Protein AF-A0A971I7D4-F1 (afdb_monomer_lite)

Structure (mmCIF, N/CA/C/O backbone):
data_AF-A0A971I7D4-F1
#
_entry.id   AF-A0A971I7D4-F1
#
loop_
_atom_site.group_PDB
_atom_site.id
_atom_site.type_symbol
_atom_site.label_atom_id
_atom_site.label_alt_id
_atom_site.label_comp_id
_atom_site.label_asym_id
_atom_site.label_entity_id
_atom_site.label_seq_id
_atom_site.pdbx_PDB_ins_code
_atom_site.Cartn_x
_atom_site.Cartn_y
_atom_site.Cartn_z
_atom_site.occupancy
_atom_site.B_iso_or_equiv
_atom_site.auth_seq_id
_atom_site.auth_comp_id
_atom_site.auth_asym_id
_atom_site.auth_atom_id
_atom_site.pdbx_PDB_model_num
ATOM 1 N N . SER A 1 1 ? 11.085 6.489 17.163 1.00 60.25 1 SER A N 1
ATOM 2 C CA . SER A 1 1 ? 10.694 5.076 16.984 1.00 60.25 1 SER A CA 1
ATOM 3 C C . SER A 1 1 ? 9.186 4.967 17.169 1.00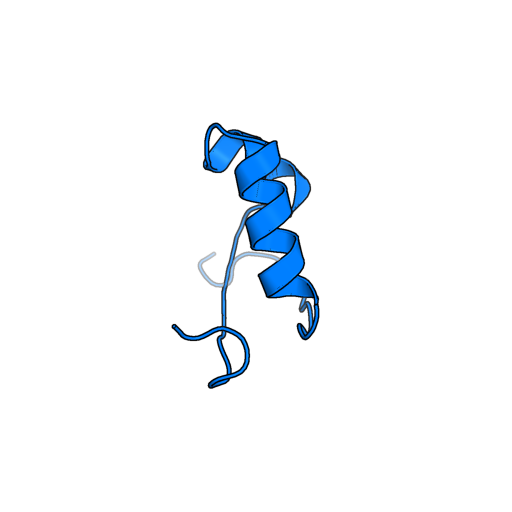 60.25 1 SER A C 1
ATOM 5 O O . SER A 1 1 ? 8.713 5.308 18.243 1.00 60.25 1 SER A O 1
ATOM 7 N N . ARG A 1 2 ? 8.423 4.622 16.117 1.00 73.56 2 ARG A N 1
ATOM 8 C CA . ARG A 1 2 ? 6.947 4.472 16.185 1.00 73.56 2 ARG A CA 1
ATOM 9 C C . ARG A 1 2 ? 6.456 3.027 16.038 1.00 73.56 2 ARG A C 1
ATOM 11 O O . ARG A 1 2 ? 5.392 2.723 16.558 1.00 73.56 2 ARG A O 1
ATOM 18 N N . TYR A 1 3 ? 7.220 2.163 15.365 1.00 74.56 3 TYR A N 1
ATOM 19 C CA . TYR A 1 3 ? 6.918 0.733 15.255 1.00 74.56 3 TYR A CA 1
ATOM 20 C C . TYR A 1 3 ? 6.700 0.131 16.652 1.00 74.56 3 TYR A C 1
ATOM 22 O O . TYR A 1 3 ? 7.498 0.408 17.549 1.00 74.56 3 TYR A O 1
ATOM 30 N N . GLU A 1 4 ? 5.583 -0.583 16.830 1.00 75.00 4 GLU A N 1
ATOM 31 C CA . GLU A 1 4 ? 5.124 -1.193 18.095 1.00 75.00 4 GLU A CA 1
ATOM 32 C C . GLU A 1 4 ? 4.920 -0.224 19.280 1.00 75.00 4 GLU A C 1
ATOM 34 O O . GLU A 1 4 ? 4.736 -0.651 20.416 1.00 75.00 4 GLU A O 1
ATOM 39 N N . LYS A 1 5 ? 4.921 1.095 19.040 1.00 78.81 5 LYS A N 1
ATOM 40 C CA . LYS A 1 5 ? 4.788 2.122 20.095 1.00 78.81 5 LYS A CA 1
ATOM 41 C C . LYS A 1 5 ? 3.559 3.019 19.946 1.00 78.81 5 LYS A C 1
ATOM 43 O O . LYS A 1 5 ? 3.327 3.877 20.792 1.00 78.81 5 LYS A O 1
ATOM 48 N N . GLY A 1 6 ? 2.786 2.847 18.878 1.00 79.56 6 GLY A N 1
ATOM 49 C CA . GLY A 1 6 ? 1.535 3.562 18.642 1.00 79.56 6 GLY A CA 1
ATOM 50 C C . GLY A 1 6 ? 0.987 3.309 17.240 1.00 79.56 6 GLY A C 1
ATOM 51 O O . GLY A 1 6 ? 1.733 2.935 16.335 1.00 79.56 6 GLY A O 1
ATOM 52 N N . SER A 1 7 ? -0.317 3.518 17.062 1.00 85.88 7 SER A N 1
ATOM 53 C CA . SER A 1 7 ? -0.989 3.322 15.775 1.00 85.88 7 SER A CA 1
ATOM 54 C C . SER A 1 7 ? -0.564 4.369 14.743 1.00 85.88 7 SER A C 1
ATOM 56 O O . SER A 1 7 ? -0.312 5.531 15.071 1.00 85.88 7 SER A O 1
ATOM 58 N N . MET A 1 8 ? -0.518 3.962 13.475 1.00 89.88 8 MET A N 1
ATOM 59 C CA . MET A 1 8 ? -0.207 4.824 12.337 1.00 89.88 8 MET A CA 1
ATOM 60 C C . MET A 1 8 ? -1.241 4.605 11.236 1.00 89.88 8 MET A C 1
ATOM 62 O O . MET A 1 8 ? -1.567 3.466 10.917 1.00 89.88 8 MET A O 1
ATOM 66 N N . ILE A 1 9 ? -1.728 5.698 10.645 1.00 92.38 9 ILE A N 1
ATOM 67 C CA . ILE A 1 9 ? -2.540 5.660 9.427 1.00 92.38 9 ILE A CA 1
ATOM 68 C C . ILE A 1 9 ? -1.683 6.191 8.285 1.00 92.38 9 ILE A C 1
ATOM 70 O O . ILE A 1 9 ? -1.086 7.262 8.394 1.00 92.38 9 ILE A O 1
ATOM 74 N N . LEU A 1 10 ? -1.642 5.435 7.194 1.00 92.25 10 LEU A N 1
ATOM 75 C CA . LEU A 1 10 ? -0.947 5.788 5.967 1.00 92.25 10 LEU A CA 1
ATOM 76 C C . LEU A 1 10 ? -1.935 5.714 4.803 1.00 92.25 10 LEU A C 1
ATOM 78 O O . LEU A 1 10 ? -2.755 4.801 4.737 1.00 92.25 10 LEU A O 1
ATOM 82 N N . THR A 1 11 ? -1.835 6.661 3.875 1.00 94.06 11 THR A N 1
ATOM 83 C CA . THR A 1 11 ? -2.579 6.627 2.613 1.00 94.06 11 THR A CA 1
ATOM 84 C C . THR A 1 11 ? -1.590 6.648 1.455 1.00 94.06 11 THR A C 1
ATOM 86 O O . THR A 1 11 ? -0.567 7.327 1.520 1.00 94.06 11 THR A O 1
ATOM 89 N N . SER A 1 12 ? -1.870 5.864 0.417 1.00 93.06 12 SER A N 1
ATOM 90 C CA . SER A 1 12 ? -1.043 5.763 -0.782 1.00 93.06 12 SER A CA 1
ATOM 91 C C . SER A 1 12 ? -1.949 5.587 -1.992 1.00 93.06 12 SER A C 1
ATOM 93 O O . SER A 1 12 ? -2.921 4.836 -1.937 1.00 93.06 12 SER A O 1
ATOM 95 N N . ASN A 1 13 ? -1.6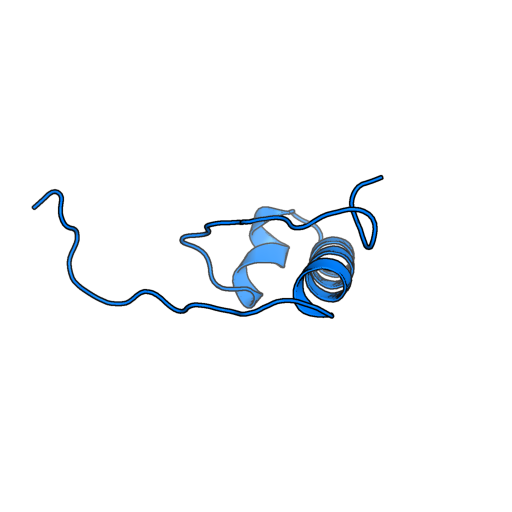17 6.262 -3.091 1.00 93.00 13 ASN A N 1
ATOM 96 C CA . ASN A 1 13 ? -2.201 6.004 -4.408 1.00 93.00 13 ASN A CA 1
ATOM 97 C C . ASN A 1 13 ? -1.385 4.979 -5.220 1.00 93.00 13 ASN A C 1
ATOM 99 O O . ASN A 1 13 ? -1.736 4.694 -6.362 1.00 93.00 13 ASN A O 1
ATOM 103 N N . LYS A 1 14 ? -0.293 4.462 -4.646 1.00 91.88 14 LYS A N 1
ATOM 104 C CA . LYS A 1 14 ? 0.599 3.447 -5.212 1.00 91.88 14 LYS A CA 1
ATOM 105 C C . LYS A 1 14 ? 0.435 2.115 -4.495 1.00 91.88 14 LYS A C 1
ATOM 107 O O . LYS A 1 14 ? 0.375 2.086 -3.260 1.00 91.88 14 LYS A O 1
ATOM 112 N N . GLY A 1 15 ? 0.381 1.029 -5.263 1.00 91.19 15 GLY A N 1
ATOM 113 C CA . GLY A 1 15 ? 0.348 -0.329 -4.723 1.00 91.19 15 GLY A CA 1
ATOM 114 C C . GLY A 1 15 ? 1.709 -0.741 -4.166 1.00 91.19 15 GLY A C 1
ATOM 115 O O . GLY A 1 15 ? 2.731 -0.202 -4.574 1.00 91.19 15 GLY A O 1
ATOM 116 N N . PHE A 1 16 ? 1.744 -1.719 -3.255 1.00 90.31 16 PHE A N 1
ATOM 117 C CA . PHE A 1 16 ? 2.976 -2.130 -2.562 1.00 90.31 16 PHE A CA 1
ATOM 118 C C . PHE A 1 16 ? 4.128 -2.526 -3.503 1.00 90.31 16 PHE A C 1
ATOM 120 O O . PHE A 1 16 ? 5.279 -2.239 -3.199 1.00 90.31 16 PHE A O 1
ATOM 127 N N . GLY A 1 17 ? 3.836 -3.118 -4.666 1.00 89.12 17 GLY A N 1
AT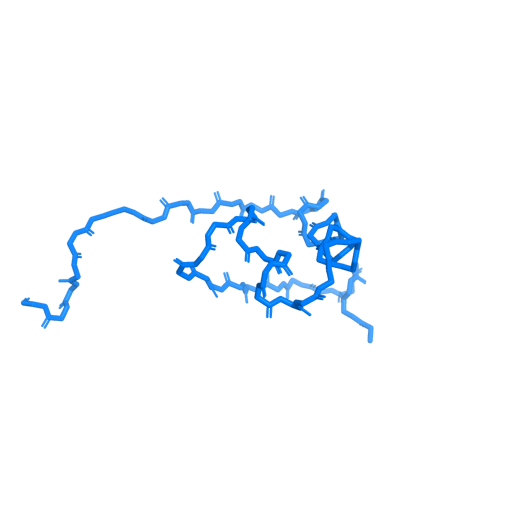OM 128 C CA . GLY A 1 17 ? 4.863 -3.474 -5.655 1.00 89.12 17 GLY A CA 1
ATOM 129 C C . GLY A 1 17 ? 5.573 -2.272 -6.293 1.00 89.12 17 GLY A C 1
ATOM 130 O O . GLY A 1 17 ? 6.715 -2.398 -6.712 1.00 89.12 17 GLY A O 1
ATOM 131 N N . GLU A 1 18 ? 4.941 -1.096 -6.313 1.00 91.62 18 GLU A N 1
ATOM 132 C CA . GLU A 1 18 ? 5.512 0.135 -6.885 1.00 91.62 18 GLU A CA 1
ATOM 133 C C . GLU A 1 18 ? 6.417 0.884 -5.888 1.00 91.62 18 GLU A C 1
ATOM 135 O O . GLU A 1 18 ? 7.021 1.901 -6.226 1.00 91.62 18 GLU A O 1
ATOM 140 N N . TRP A 1 19 ? 6.510 0.419 -4.637 1.00 91.75 19 TRP A N 1
ATOM 141 C CA . TRP A 1 19 ? 7.284 1.104 -3.598 1.00 91.75 19 TRP A CA 1
ATOM 142 C C . TRP A 1 19 ? 8.792 0.988 -3.804 1.00 91.75 19 TRP A C 1
ATOM 144 O O . TRP A 1 19 ? 9.518 1.900 -3.419 1.00 91.75 19 TRP A O 1
ATOM 154 N N . GLY A 1 20 ? 9.257 -0.099 -4.426 1.00 89.81 20 GLY A N 1
ATOM 155 C CA . GLY A 1 20 ? 10.666 -0.261 -4.780 1.00 89.81 20 GLY A CA 1
ATOM 156 C C . GLY A 1 20 ? 11.142 0.850 -5.713 1.00 89.81 20 GLY A C 1
ATOM 157 O O . GLY A 1 20 ? 12.135 1.513 -5.421 1.00 89.81 20 GLY A O 1
ATOM 158 N N . ASP A 1 21 ? 10.367 1.122 -6.764 1.00 90.88 21 ASP A N 1
ATOM 159 C CA . ASP A 1 21 ? 10.649 2.199 -7.717 1.00 90.88 21 ASP A CA 1
ATOM 160 C C . ASP A 1 21 ? 10.508 3.581 -7.068 1.00 90.88 21 ASP A C 1
ATOM 162 O O . ASP A 1 21 ? 11.328 4.466 -7.303 1.00 90.88 21 ASP A O 1
ATOM 166 N N . LEU A 1 22 ? 9.502 3.766 -6.202 1.00 89.56 22 LEU A N 1
ATOM 167 C CA . LEU A 1 22 ? 9.289 5.021 -5.473 1.00 89.56 22 LEU A CA 1
ATOM 168 C C . LEU A 1 22 ? 10.462 5.367 -4.545 1.00 89.56 22 LEU A C 1
ATOM 170 O O . LEU A 1 22 ? 10.802 6.538 -4.389 1.00 89.56 22 LEU A O 1
ATOM 174 N N . MET A 1 23 ? 11.048 4.358 -3.898 1.00 88.12 23 MET A N 1
ATOM 175 C CA . MET A 1 23 ? 12.146 4.530 -2.945 1.00 88.12 23 MET A CA 1
ATOM 176 C C . MET A 1 23 ? 13.528 4.440 -3.600 1.00 88.12 23 MET A C 1
ATOM 178 O O . MET A 1 23 ? 14.517 4.773 -2.951 1.00 88.12 23 MET A O 1
ATOM 182 N N . GLY A 1 24 ? 13.609 4.000 -4.861 1.00 90.50 24 GLY A N 1
ATOM 183 C CA . GLY A 1 24 ? 14.867 3.779 -5.581 1.00 90.50 24 GLY A CA 1
ATOM 184 C C . GLY A 1 24 ? 15.711 2.620 -5.037 1.00 90.50 24 GLY A C 1
ATOM 185 O O . GLY A 1 24 ? 16.851 2.447 -5.457 1.00 90.50 24 GLY A O 1
ATOM 186 N N . ASP A 1 25 ? 15.165 1.838 -4.102 1.00 92.81 25 ASP A N 1
ATOM 187 C CA . ASP A 1 25 ? 15.834 0.734 -3.416 1.00 92.81 25 ASP A CA 1
ATOM 188 C C . ASP A 1 25 ? 14.787 -0.323 -3.027 1.00 92.81 25 ASP A C 1
ATOM 190 O O . ASP A 1 25 ? 14.009 -0.167 -2.080 1.00 92.81 25 ASP A O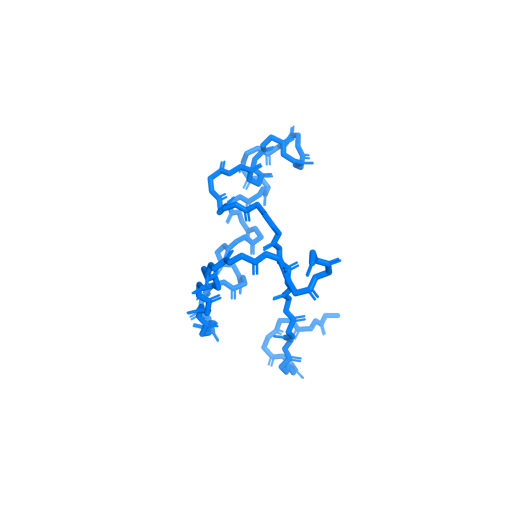 1
ATOM 194 N N . VAL A 1 26 ? 14.749 -1.407 -3.805 1.00 91.31 26 VAL A N 1
ATOM 195 C CA . VAL A 1 26 ? 13.790 -2.507 -3.641 1.00 91.31 26 VAL A CA 1
ATOM 196 C C . VAL A 1 26 ? 13.984 -3.251 -2.306 1.00 91.31 26 VAL A C 1
ATOM 198 O O . VAL A 1 26 ? 12.983 -3.464 -1.608 1.00 91.31 26 VAL A O 1
ATOM 201 N N . PRO A 1 27 ? 15.213 -3.634 -1.894 1.00 93.44 27 PRO A N 1
ATOM 202 C CA . PRO A 1 27 ? 15.455 -4.181 -0.558 1.00 93.44 27 PRO A CA 1
ATOM 203 C C . PRO A 1 27 ? 14.943 -3.290 0.579 1.00 93.44 27 PRO A C 1
ATOM 205 O O . PRO A 1 27 ? 14.249 -3.779 1.477 1.00 93.44 27 PRO A O 1
ATOM 208 N N . LEU A 1 28 ? 15.235 -1.986 0.537 1.00 91.69 28 LEU A N 1
ATOM 209 C CA . LEU A 1 28 ? 14.791 -1.048 1.570 1.00 91.69 28 LEU A CA 1
ATOM 210 C C . LEU A 1 28 ? 13.265 -0.927 1.604 1.00 91.69 28 LEU A C 1
ATOM 212 O O . LEU A 1 28 ? 12.669 -0.987 2.683 1.00 91.69 28 LEU A O 1
ATOM 216 N N . ALA A 1 29 ? 12.628 -0.803 0.438 1.00 92.94 29 ALA A N 1
ATOM 217 C CA . ALA A 1 29 ? 11.174 -0.745 0.330 1.00 92.94 29 ALA A CA 1
ATOM 218 C C . ALA A 1 29 ? 10.517 -1.993 0.925 1.00 92.94 29 ALA A C 1
ATOM 220 O O . ALA A 1 29 ? 9.564 -1.885 1.696 1.00 92.94 29 ALA A O 1
ATOM 221 N N . THR A 1 30 ? 11.077 -3.168 0.639 1.00 93.06 30 THR A N 1
ATOM 222 C CA . THR A 1 30 ? 10.597 -4.444 1.181 1.00 93.06 30 THR A CA 1
ATOM 223 C C . THR A 1 30 ? 10.708 -4.472 2.705 1.00 93.06 30 THR A C 1
ATOM 225 O O . THR A 1 30 ? 9.739 -4.802 3.380 1.00 93.06 30 THR A O 1
ATOM 228 N N . ALA A 1 31 ? 11.844 -4.048 3.268 1.00 94.06 31 ALA A N 1
ATOM 229 C CA . ALA A 1 31 ? 12.053 -4.013 4.718 1.00 94.06 31 ALA A CA 1
ATOM 230 C C . ALA A 1 31 ? 11.134 -3.012 5.446 1.00 94.06 31 ALA A C 1
ATOM 232 O O . ALA A 1 31 ? 10.752 -3.228 6.599 1.00 94.06 31 ALA A O 1
ATOM 233 N N . ILE A 1 32 ? 10.778 -1.899 4.798 1.00 91.12 32 ILE A N 1
ATOM 234 C CA . ILE A 1 32 ? 9.808 -0.937 5.337 1.00 91.12 32 ILE A CA 1
ATOM 235 C C . ILE A 1 32 ? 8.395 -1.517 5.279 1.00 91.12 32 ILE A C 1
ATOM 237 O O . ILE A 1 32 ? 7.678 -1.457 6.279 1.00 91.12 32 ILE A O 1
ATOM 241 N N . LEU A 1 33 ? 8.003 -2.082 4.135 1.00 92.19 33 LEU A N 1
ATOM 242 C CA . LEU A 1 33 ? 6.688 -2.693 3.954 1.00 92.19 33 LEU A CA 1
ATOM 243 C C . LEU A 1 33 ? 6.466 -3.851 4.921 1.00 92.19 33 LEU A C 1
ATOM 245 O O . LEU A 1 33 ? 5.389 -3.930 5.498 1.00 92.19 33 LEU A O 1
ATOM 249 N N . ASP A 1 34 ? 7.480 -4.679 5.161 1.00 92.75 34 ASP A N 1
ATOM 250 C CA . ASP A 1 34 ? 7.429 -5.767 6.139 1.00 92.75 34 ASP A CA 1
ATOM 251 C C . ASP A 1 34 ? 7.014 -5.251 7.529 1.00 92.75 34 ASP A C 1
ATOM 253 O O . ASP A 1 34 ? 6.003 -5.675 8.089 1.00 92.75 34 ASP A O 1
ATOM 257 N N . ARG A 1 35 ? 7.690 -4.208 8.029 1.00 91.12 35 ARG A N 1
ATOM 258 C CA . ARG A 1 35 ? 7.358 -3.577 9.320 1.00 91.12 35 ARG A CA 1
ATOM 259 C C . ARG A 1 35 ? 5.989 -2.905 9.333 1.00 91.12 35 ARG A C 1
ATOM 261 O O . ARG A 1 35 ? 5.317 -2.912 10.361 1.00 91.12 35 ARG A O 1
ATOM 268 N N . LEU A 1 36 ? 5.592 -2.265 8.234 1.00 90.12 36 LEU A N 1
ATOM 269 C CA . LEU A 1 36 ? 4.293 -1.597 8.152 1.00 90.12 36 LEU A CA 1
ATOM 270 C C . LEU A 1 36 ? 3.152 -2.612 8.122 1.00 90.12 36 LEU A C 1
ATOM 272 O O . LEU A 1 36 ? 2.139 -2.385 8.774 1.00 90.12 36 LEU A O 1
ATOM 276 N N . LEU A 1 37 ? 3.315 -3.713 7.390 1.00 90.19 37 LEU A N 1
ATOM 277 C CA . LEU A 1 37 ? 2.263 -4.692 7.136 1.00 90.19 37 LEU A CA 1
ATOM 278 C C . LEU A 1 37 ? 2.150 -5.767 8.219 1.00 90.19 37 LEU A C 1
ATOM 280 O O . LEU A 1 37 ? 1.086 -6.370 8.332 1.00 90.19 37 LEU A O 1
ATOM 284 N N . HIS A 1 38 ? 3.179 -5.956 9.051 1.00 90.25 38 HIS A N 1
ATOM 285 C CA . HIS A 1 38 ? 3.190 -6.965 10.117 1.00 90.25 38 HIS A CA 1
ATOM 286 C C . HIS A 1 38 ? 1.967 -6.887 11.057 1.00 90.25 38 HIS A C 1
ATOM 288 O O . HIS A 1 38 ? 1.417 -7.917 11.444 1.00 90.25 38 HIS A O 1
ATOM 294 N N . HIS A 1 39 ? 1.485 -5.676 11.365 1.00 88.75 39 HIS A N 1
ATOM 295 C CA . HIS A 1 39 ? 0.286 -5.446 12.187 1.00 88.75 39 HIS A CA 1
ATOM 296 C C . HIS A 1 39 ? -0.705 -4.457 11.543 1.00 88.75 39 HIS A C 1
ATOM 298 O O . HIS A 1 39 ? -1.371 -3.693 12.244 1.00 88.75 39 HIS A O 1
ATOM 304 N N . ALA A 1 40 ? -0.798 -4.434 10.208 1.00 90.75 40 ALA A N 1
ATOM 305 C CA . ALA A 1 40 ? -1.695 -3.517 9.503 1.00 90.75 40 ALA A CA 1
ATOM 306 C C . ALA A 1 40 ? -3.059 -4.122 9.164 1.00 90.75 40 ALA A C 1
ATOM 308 O O . ALA A 1 40 ? -3.194 -5.293 8.817 1.00 90.75 40 ALA A O 1
ATOM 309 N N . HIS A 1 41 ? -4.058 -3.242 9.114 1.00 93.75 41 HIS A N 1
ATOM 310 C CA . HIS A 1 41 ? -5.283 -3.467 8.359 1.00 93.75 41 HIS A CA 1
ATOM 311 C C . HIS A 1 41 ? -5.204 -2.693 7.042 1.00 93.75 41 HIS A C 1
ATOM 313 O O . HIS A 1 41 ? -5.114 -1.465 7.040 1.00 93.75 41 HIS A O 1
ATOM 319 N N . VAL A 1 42 ? -5.234 -3.408 5.915 1.00 93.62 42 VAL A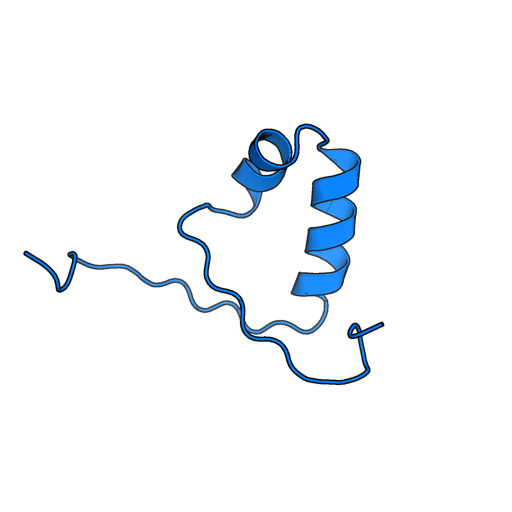 N 1
ATOM 320 C CA . VAL A 1 42 ? -5.166 -2.797 4.582 1.00 93.62 42 VAL A CA 1
ATOM 321 C C . VAL A 1 42 ? -6.574 -2.516 4.069 1.00 93.62 42 VAL A C 1
ATOM 323 O O . VAL A 1 42 ? -7.378 -3.432 3.901 1.00 93.62 42 VAL A O 1
ATOM 326 N N . VAL A 1 43 ? -6.858 -1.246 3.776 1.00 94.56 43 VAL A N 1
ATOM 327 C CA . VAL A 1 43 ? -8.124 -0.809 3.175 1.00 94.56 43 VAL A CA 1
ATOM 328 C C . VAL A 1 43 ? -7.872 -0.394 1.729 1.00 94.56 43 VAL A C 1
ATOM 330 O O . VAL A 1 43 ? -7.319 0.670 1.460 1.00 94.56 43 VAL A O 1
ATOM 333 N N . ASN A 1 44 ? -8.292 -1.240 0.789 1.00 94.06 44 ASN A N 1
ATOM 334 C CA . ASN A 1 44 ? -8.200 -0.943 -0.638 1.00 94.06 44 ASN A CA 1
ATOM 335 C C . ASN A 1 44 ? -9.390 -0.087 -1.080 1.00 94.06 44 ASN A C 1
ATOM 337 O O . ASN A 1 44 ? -10.510 -0.583 -1.202 1.00 94.06 44 ASN A O 1
ATOM 341 N N . ILE A 1 45 ? -9.135 1.190 -1.353 1.00 93.06 45 ILE A N 1
ATOM 342 C CA . ILE A 1 45 ? -10.150 2.136 -1.820 1.00 93.06 45 ILE A CA 1
ATOM 343 C C . ILE A 1 45 ? -10.242 2.058 -3.347 1.00 93.06 45 ILE A C 1
ATOM 345 O O . ILE A 1 45 ? -9.240 2.181 -4.049 1.00 93.06 45 ILE A O 1
ATOM 349 N N . ARG A 1 46 ? -11.455 1.846 -3.864 1.00 93.25 46 ARG A N 1
ATOM 350 C CA . ARG A 1 46 ? -11.771 1.808 -5.299 1.00 93.25 46 ARG A CA 1
ATOM 351 C C . ARG A 1 46 ? -12.990 2.683 -5.566 1.00 93.25 46 ARG A C 1
ATOM 353 O O . ARG A 1 46 ? -13.879 2.756 -4.725 1.00 93.25 46 ARG A O 1
ATOM 360 N N . GLY A 1 47 ? -13.046 3.301 -6.739 1.00 93.06 47 GLY A N 1
ATOM 361 C CA . GLY A 1 47 ? -14.163 4.153 -7.139 1.00 93.06 47 GLY A CA 1
ATOM 362 C C . GLY A 1 47 ? -13.703 5.373 -7.923 1.00 93.06 47 GLY A C 1
ATOM 363 O O . GLY A 1 47 ? -12.509 5.563 -8.158 1.00 93.06 47 GLY A O 1
ATOM 364 N N . GLN A 1 48 ? -14.666 6.186 -8.347 1.00 93.06 48 GLN A N 1
ATOM 365 C CA . GLN A 1 48 ? -14.386 7.458 -9.004 1.00 93.06 48 GLN A CA 1
ATOM 366 C C . GLN A 1 48 ? -13.908 8.506 -7.993 1.00 93.06 48 GLN A C 1
ATOM 368 O O . GLN A 1 48 ? -14.191 8.427 -6.798 1.00 93.06 48 GLN A O 1
ATOM 373 N N . SER A 1 49 ? -13.163 9.493 -8.490 1.00 91.56 49 SER A N 1
ATOM 374 C CA . SER A 1 49 ? -12.739 10.632 -7.682 1.00 91.56 49 SER A CA 1
ATOM 375 C C . SER A 1 49 ? -13.954 11.430 -7.222 1.00 91.56 49 SER A C 1
ATOM 377 O O . SER A 1 49 ? -14.748 11.867 -8.045 1.00 91.56 49 SER A O 1
ATOM 379 N N . TYR A 1 50 ? -14.032 11.711 -5.923 1.00 92.94 50 TYR A N 1
ATOM 380 C CA . TYR A 1 50 ? -15.033 12.615 -5.347 1.00 92.94 50 TYR A CA 1
ATOM 381 C C . TYR A 1 50 ? -14.858 14.088 -5.762 1.00 92.94 50 TYR A C 1
ATOM 383 O O . TYR A 1 50 ? -15.673 14.922 -5.391 1.00 92.94 50 TYR A O 1
ATOM 391 N N . ARG A 1 51 ? -13.768 14.433 -6.464 1.00 93.00 51 ARG A N 1
ATOM 392 C CA . ARG A 1 51 ? -13.511 15.796 -6.962 1.00 93.00 51 ARG A CA 1
ATOM 393 C C . ARG A 1 51 ? -14.092 16.059 -8.358 1.00 93.00 51 ARG A C 1
ATOM 395 O O . ARG A 1 51 ? -13.975 17.193 -8.813 1.00 93.00 51 ARG A O 1
ATOM 402 N N . MET A 1 52 ? -14.581 15.023 -9.048 1.00 72.81 52 MET A N 1
ATOM 403 C CA . MET A 1 52 ? -15.221 15.155 -10.365 1.00 72.81 52 MET A CA 1
ATOM 404 C C . MET A 1 52 ? -16.696 15.512 -10.231 1.00 72.81 52 MET A C 1
ATOM 406 O O . MET A 1 52 ? -17.310 15.072 -9.235 1.00 72.81 52 MET A O 1
#

pLDDT: mean 89.27, std 6.79, range [60.25, 94.56]

Sequence (52 aa):
SRYEKGSMILTSNKGFGEWGDLMGDVPLATAILDRLLHHAHVVNIRGQSYRM

Secondary structure (DSSP, 8-state):
--TTTS------SS-GGGHHHHHT-HHHHHHHHHHHHTTPPP----S--TT-
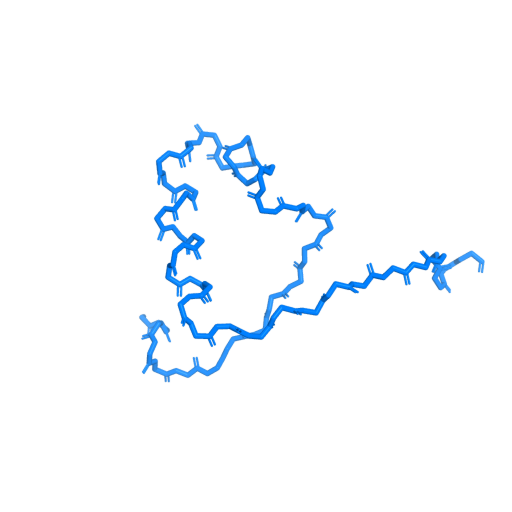
Radius of gyration: 13.17 Å; chains: 1; bounding box: 31×23×30 Å

Foldseek 3Di:
DPQVPDDDDDDDPDDLVCQCVVVVHNVVSVVVCCSDVVPDDDDDDDDDDPVD